Protein AF-A0A7R9XQS1-F1 (afdb_monomer)

InterPro domains:
  IPR035247 PRMT5, TIM barrel domain [PF17285] (3-93)

Mean predicted aligned error: 9.83 Å

Solvent-accessible surface area (backbone atoms only — not comparable to full-atom values): 6566 Å² total; per-residue (Å²): 139,88,78,78,81,58,48,80,42,64,47,46,61,52,62,70,79,66,64,68,71,71,55,80,77,44,98,55,79,69,92,62,68,68,44,68,68,68,82,80,49,55,66,66,51,25,40,66,27,29,32,33,28,60,48,60,50,30,49,47,40,31,70,76,72,63,43,51,66,56,44,53,51,45,54,50,49,40,58,71,51,38,27,28,25,36,39,42,79,44,64,55,83,57,73,91,90,50,78,79,47,71,46,74,46,72,52,65,71,126

Foldseek 3Di:
DDDDFADEDEQAPDDLPPAPVVQPPDPDHDPDDRGDDLVVDDLVNQQGHYEYEYGPNCVVCCVPPVDNPSVVVSVVSSVVSNHQWYWDFDFDPPDDPDDGPGDTDIHGDD

Sequence (110 aa):
RGGFDFLSIPVTARDEFATIDDECASETYPRTPFARSDEELNSQEWSTRVVMRTSAAALRELRMNGNERALARELRWAGHVGAHAAIVDATSNEGEGGDVRVARGVLMNI

Organism: NCBI:txid242159

Radius of gyration: 15.44 Å; Cα contacts (8 Å, |Δi|>4): 158; chains: 1; bounding box: 43×42×36 Å

pLDDT: mean 73.62, std 17.65, range [37.03, 93.5]

Secondary structure (DSSP, 8-state):
----S-EEEESSSS-TTS-THHHHS-SSPPSS-SS--GGGS-HHHHHHHEEEE--HHHHHHHHHH---HHHHHHHHHHHHTT-SEEEEEEEE--TTT---EEEEEEEE--

Nearest PDB structures (foldseek):
  6v0p-assembly1_A  TM=7.276E-01  e=1.725E-03  Homo sapiens
  7m05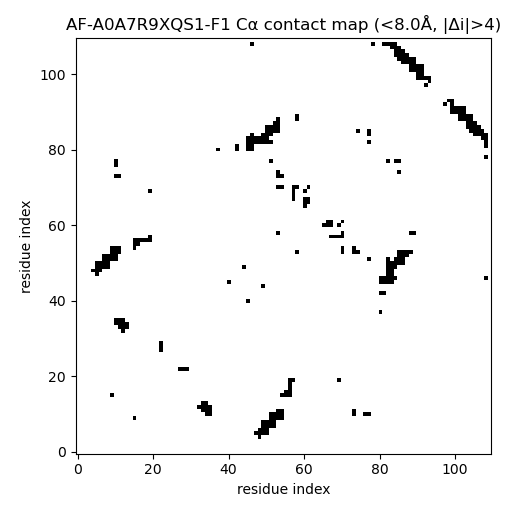-assembly1_A  TM=6.871E-01  e=2.108E-03  Homo sapiens
  7s1p-assembly1_A  TM=7.238E-01  e=8.008E-03  Homo sapiens
  6ugh-assembly1_A  TM=7.456E-01  e=1.669E-02  Homo sapiens
  4g56-assembly1_A  TM=7.043E-01  e=1.784E-02  Xenopus laevis

Structure (mmCIF, N/CA/C/O backbone):
data_AF-A0A7R9XQS1-F1
#
_entry.id   AF-A0A7R9XQS1-F1
#
loop_
_atom_site.group_PDB
_atom_site.id
_atom_site.type_symbol
_atom_site.label_atom_id
_atom_site.label_alt_id
_atom_site.label_comp_id
_atom_site.label_asym_id
_atom_site.label_entity_id
_atom_site.label_seq_id
_atom_site.pdbx_PDB_ins_code
_atom_site.Cartn_x
_atom_site.Cartn_y
_atom_site.Cartn_z
_atom_site.occupancy
_atom_site.B_iso_or_equiv
_atom_site.auth_seq_id
_atom_site.auth_comp_id
_atom_site.auth_asym_id
_atom_site.auth_atom_id
_atom_site.pdbx_PDB_model_num
ATOM 1 N N . ARG A 1 1 ? -27.328 -9.005 8.116 1.00 48.91 1 ARG A N 1
ATOM 2 C CA . ARG A 1 1 ? -26.521 -7.763 8.062 1.00 48.91 1 ARG A CA 1
ATOM 3 C C . ARG A 1 1 ? -25.077 -8.204 7.890 1.00 48.91 1 ARG A C 1
ATOM 5 O O . ARG A 1 1 ? -24.561 -8.794 8.823 1.00 48.91 1 ARG A O 1
ATOM 12 N N . GLY A 1 2 ? -24.502 -8.052 6.699 1.00 54.72 2 GLY A N 1
ATOM 13 C CA . GLY A 1 2 ? -23.097 -8.374 6.438 1.00 54.72 2 GLY A CA 1
ATOM 14 C C . GLY A 1 2 ? -22.332 -7.068 6.288 1.00 54.72 2 GLY A C 1
ATOM 15 O O . GLY A 1 2 ? -22.633 -6.308 5.372 1.00 54.72 2 GLY A O 1
ATOM 16 N N . GLY A 1 3 ? -21.446 -6.771 7.233 1.00 78.81 3 GLY A N 1
ATOM 17 C CA . GLY A 1 3 ? -20.440 -5.720 7.096 1.00 78.81 3 GLY A CA 1
ATOM 18 C C . GLY A 1 3 ? -19.101 -6.373 6.776 1.00 78.81 3 GLY A C 1
ATOM 19 O O . GLY A 1 3 ? -18.886 -7.521 7.155 1.00 78.81 3 GLY A O 1
ATOM 20 N N . PHE A 1 4 ? -18.233 -5.670 6.055 1.00 82.75 4 PHE A N 1
ATOM 21 C CA . PHE A 1 4 ? -16.850 -6.106 5.878 1.00 82.75 4 PHE A CA 1
ATOM 22 C C . PHE A 1 4 ? -16.056 -5.786 7.149 1.00 82.75 4 PHE A C 1
ATOM 24 O O . PHE A 1 4 ? -16.181 -4.682 7.681 1.00 82.75 4 PHE A O 1
ATOM 31 N N . ASP A 1 5 ? -15.247 -6.735 7.619 1.00 86.38 5 ASP A N 1
ATOM 32 C CA . ASP A 1 5 ? -14.442 -6.574 8.840 1.00 86.38 5 ASP A CA 1
ATOM 33 C C . ASP A 1 5 ? -13.201 -5.691 8.621 1.00 86.38 5 ASP A C 1
ATOM 35 O O . ASP A 1 5 ? -12.708 -5.060 9.554 1.00 86.38 5 ASP A O 1
ATOM 39 N N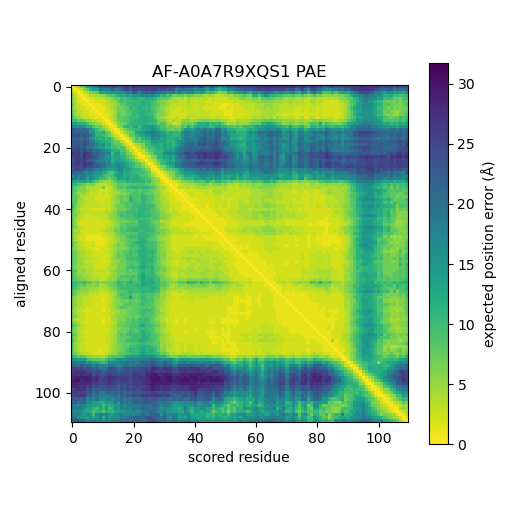 . PHE A 1 6 ? -12.716 -5.608 7.379 1.00 89.56 6 PHE A N 1
ATOM 40 C CA . PHE A 1 6 ? -11.555 -4.812 6.985 1.00 89.56 6 PHE A CA 1
ATOM 41 C C . PHE A 1 6 ? -11.708 -4.263 5.560 1.00 89.56 6 PHE A C 1
ATOM 43 O O . PHE A 1 6 ? -12.524 -4.742 4.768 1.00 89.56 6 PHE A O 1
ATOM 50 N N . LEU A 1 7 ? -10.887 -3.270 5.226 1.00 90.31 7 LEU A N 1
ATOM 51 C CA . LEU A 1 7 ? -10.776 -2.657 3.910 1.00 90.31 7 LEU A CA 1
ATOM 52 C C . LEU A 1 7 ? -9.345 -2.805 3.392 1.00 90.31 7 LEU A C 1
ATOM 54 O O . LEU A 1 7 ? -8.385 -2.521 4.108 1.00 90.31 7 LEU A O 1
ATOM 58 N N . SER A 1 8 ? -9.205 -3.216 2.130 1.00 89.69 8 SER A N 1
ATOM 59 C CA . SER A 1 8 ? -7.920 -3.181 1.435 1.00 89.69 8 SER A CA 1
ATOM 60 C C . SER A 1 8 ? -7.838 -1.952 0.535 1.00 89.69 8 SER A C 1
ATOM 62 O O . SER A 1 8 ? -8.714 -1.765 -0.308 1.00 89.69 8 SER A O 1
ATOM 64 N N . ILE A 1 9 ? -6.803 -1.128 0.715 1.00 89.75 9 ILE A N 1
ATOM 65 C CA . ILE A 1 9 ? -6.590 0.102 -0.065 1.00 89.75 9 ILE A CA 1
ATOM 66 C C . ILE A 1 9 ? -5.153 0.186 -0.588 1.00 89.75 9 ILE A C 1
ATOM 68 O O . ILE A 1 9 ? -4.241 -0.293 0.090 1.00 89.75 9 ILE A O 1
ATOM 72 N N . PRO A 1 10 ? -4.917 0.790 -1.765 1.00 88.38 10 PRO A N 1
ATOM 73 C CA . PRO A 1 10 ? -3.563 1.058 -2.232 1.00 88.38 10 PRO A CA 1
ATOM 74 C C . PRO A 1 10 ? -2.856 2.062 -1.313 1.00 88.38 10 PRO A C 1
ATOM 76 O O . PRO A 1 10 ? -3.479 2.982 -0.783 1.00 88.38 10 PRO A O 1
ATOM 79 N N . VAL A 1 11 ? -1.542 1.895 -1.140 1.00 86.94 11 VAL A N 1
ATOM 80 C CA . VAL A 1 11 ? -0.697 2.872 -0.427 1.00 86.94 11 VAL A CA 1
ATOM 81 C C . VAL A 1 11 ? -0.645 4.199 -1.185 1.00 86.94 11 VAL A C 1
ATOM 83 O O . VAL A 1 11 ? -0.682 5.275 -0.588 1.00 86.94 11 VAL A O 1
ATOM 86 N N . THR A 1 12 ? -0.543 4.125 -2.511 1.00 81.75 12 THR A N 1
ATOM 87 C CA . THR A 1 12 ? -0.437 5.304 -3.362 1.00 81.75 12 THR A CA 1
ATOM 88 C C . THR A 1 12 ? -1.795 5.985 -3.489 1.00 81.75 12 THR A C 1
ATOM 90 O O . THR A 1 12 ? -2.790 5.349 -3.825 1.00 81.75 12 THR A O 1
ATOM 93 N N . ALA A 1 13 ? -1.835 7.304 -3.282 1.00 69.31 13 ALA A N 1
ATOM 94 C CA . ALA A 1 13 ? -3.027 8.113 -3.564 1.00 69.31 13 ALA A CA 1
ATOM 95 C C . ALA A 1 13 ? -3.302 8.239 -5.072 1.00 69.31 13 ALA A C 1
ATOM 97 O O . ALA A 1 13 ? -4.390 8.650 -5.478 1.00 69.31 13 ALA A O 1
ATOM 98 N N . ARG A 1 14 ? -2.300 7.912 -5.896 1.00 65.44 14 ARG A N 1
ATOM 99 C CA . ARG A 1 14 ? -2.429 7.803 -7.343 1.00 65.44 14 ARG A CA 1
ATOM 100 C C . ARG A 1 14 ? -2.972 6.443 -7.746 1.00 65.44 14 ARG A C 1
ATOM 102 O O . ARG A 1 14 ? -2.669 5.431 -7.113 1.00 65.44 14 ARG A O 1
ATOM 109 N N . ASP A 1 15 ? -3.722 6.467 -8.842 1.00 57.44 15 ASP A N 1
ATOM 110 C CA . ASP A 1 15 ? -4.156 5.276 -9.557 1.00 57.44 15 ASP A CA 1
ATOM 111 C C . ASP A 1 15 ? -2.947 4.374 -9.842 1.00 57.44 15 ASP A C 1
ATOM 113 O O . ASP A 1 15 ? -1.860 4.871 -10.151 1.00 57.44 15 ASP A O 1
ATOM 117 N N . GLU A 1 16 ? -3.125 3.057 -9.738 1.00 50.06 16 GLU A N 1
ATOM 118 C CA . GLU A 1 16 ? -2.041 2.054 -9.742 1.00 50.06 16 GLU A CA 1
ATOM 119 C C . GLU A 1 16 ? -1.209 2.050 -11.043 1.00 50.06 16 GLU A C 1
ATOM 121 O O . GLU A 1 16 ? -0.161 1.407 -11.125 1.00 50.06 16 GLU A O 1
ATOM 126 N N . PHE A 1 17 ? -1.666 2.802 -12.049 1.00 47.59 17 PHE A N 1
ATOM 127 C CA . PHE A 1 17 ? -1.079 2.964 -13.375 1.00 47.59 17 PHE A CA 1
ATOM 128 C C . PHE A 1 17 ? -0.263 4.251 -13.562 1.00 47.59 17 PHE A C 1
ATOM 130 O O . PHE A 1 17 ? 0.402 4.393 -14.589 1.00 47.59 17 PHE A O 1
ATOM 137 N N . ALA A 1 18 ? -0.292 5.193 -12.614 1.00 51.12 18 ALA A N 1
ATOM 138 C CA . ALA A 1 18 ? 0.518 6.401 -12.705 1.00 51.12 18 ALA A CA 1
ATOM 139 C C . ALA A 1 18 ? 1.971 6.066 -12.339 1.00 51.12 18 ALA A C 1
ATOM 141 O O . ALA A 1 18 ? 2.299 5.793 -11.184 1.00 51.12 18 ALA A O 1
ATOM 142 N N . THR A 1 19 ? 2.845 6.050 -13.339 1.00 51.84 19 THR A N 1
ATOM 143 C CA . THR A 1 19 ? 4.272 5.761 -13.186 1.00 51.84 19 THR A CA 1
ATOM 144 C C . THR A 1 19 ? 4.929 6.683 -12.156 1.00 51.84 19 THR A C 1
ATOM 146 O O . THR A 1 19 ? 4.866 7.905 -12.267 1.00 51.84 19 THR A O 1
ATOM 149 N N . ILE A 1 20 ? 5.592 6.081 -11.163 1.00 53.41 20 ILE A N 1
ATOM 150 C CA . ILE A 1 20 ? 6.373 6.771 -10.118 1.00 53.41 20 ILE A CA 1
ATOM 151 C C . ILE A 1 20 ? 7.564 7.549 -10.729 1.00 53.41 20 ILE A C 1
ATOM 153 O O . ILE A 1 20 ? 8.039 8.516 -10.131 1.00 53.41 20 ILE A O 1
ATOM 157 N N . ASP A 1 21 ? 7.991 7.179 -11.943 1.00 51.16 21 ASP A N 1
ATOM 158 C CA . ASP A 1 21 ? 9.094 7.800 -12.693 1.00 51.16 21 ASP A CA 1
ATOM 159 C C . ASP A 1 21 ? 8.925 9.309 -12.954 1.00 51.16 21 ASP A C 1
ATOM 161 O O . ASP A 1 21 ? 9.927 10.020 -13.032 1.00 51.16 21 ASP A O 1
ATOM 165 N N . ASP A 1 22 ? 7.696 9.836 -13.022 1.00 51.31 22 ASP A N 1
ATOM 166 C CA . ASP A 1 22 ? 7.472 11.257 -13.347 1.00 51.31 22 ASP A CA 1
ATOM 167 C C . ASP A 1 22 ? 7.915 12.227 -12.235 1.00 51.31 22 ASP A C 1
ATOM 169 O O . ASP A 1 22 ? 8.093 13.420 -12.482 1.00 51.31 22 ASP A O 1
ATOM 173 N N . GLU A 1 23 ? 8.120 11.751 -11.003 1.00 50.56 23 GLU A N 1
ATOM 174 C CA . GLU A 1 23 ? 8.400 12.634 -9.860 1.00 50.56 23 GLU A CA 1
ATOM 175 C C . GLU A 1 23 ? 9.872 12.687 -9.454 1.00 50.56 23 GLU A C 1
ATOM 177 O O . GLU A 1 23 ? 10.295 13.658 -8.830 1.00 50.56 23 GLU A O 1
ATOM 182 N N . CYS A 1 24 ? 10.680 11.684 -9.814 1.00 46.91 24 CYS A N 1
ATOM 183 C CA . CYS A 1 24 ? 12.096 11.662 -9.433 1.00 46.91 24 CYS A CA 1
ATOM 184 C C . CYS A 1 24 ? 13.007 12.407 -10.426 1.00 46.91 24 CYS A C 1
ATOM 186 O O . CYS A 1 24 ? 14.151 12.699 -10.082 1.00 46.91 24 CYS A O 1
ATOM 188 N N . ALA A 1 25 ? 12.511 12.715 -11.630 1.00 51.47 25 ALA A N 1
ATOM 189 C CA . ALA A 1 25 ? 13.279 13.342 -12.707 1.00 51.47 25 ALA A CA 1
ATOM 190 C C . ALA A 1 25 ? 13.016 14.850 -12.889 1.00 51.47 25 ALA A C 1
ATOM 192 O O . ALA A 1 25 ? 13.747 15.503 -13.632 1.00 51.47 25 ALA A O 1
ATOM 193 N N . SER A 1 26 ? 11.998 15.420 -12.234 1.00 52.09 26 SER A N 1
ATOM 194 C CA . SER A 1 26 ? 11.647 16.835 -12.396 1.00 52.09 26 SER A CA 1
ATOM 195 C C . SER A 1 26 ? 12.074 17.656 -11.174 1.00 52.09 26 SER A C 1
ATOM 197 O O . SER A 1 26 ? 11.740 17.309 -10.045 1.00 52.09 26 SER A O 1
ATOM 199 N N . GLU A 1 27 ? 12.743 18.795 -11.382 1.00 55.00 27 GLU A N 1
ATOM 200 C CA . GLU A 1 27 ? 13.020 19.811 -10.341 1.00 55.00 27 GLU A CA 1
ATOM 201 C C . GLU A 1 27 ? 11.739 20.476 -9.788 1.00 55.00 27 GLU A C 1
ATOM 203 O O . GLU A 1 27 ? 11.787 21.420 -9.000 1.00 55.00 27 GLU A O 1
ATOM 208 N N . THR A 1 28 ? 10.567 20.004 -10.214 1.00 55.12 28 THR A N 1
ATOM 209 C CA . THR A 1 28 ? 9.267 20.514 -9.800 1.00 55.12 28 THR A CA 1
ATOM 210 C C . THR A 1 28 ? 8.734 19.640 -8.676 1.00 55.12 28 THR A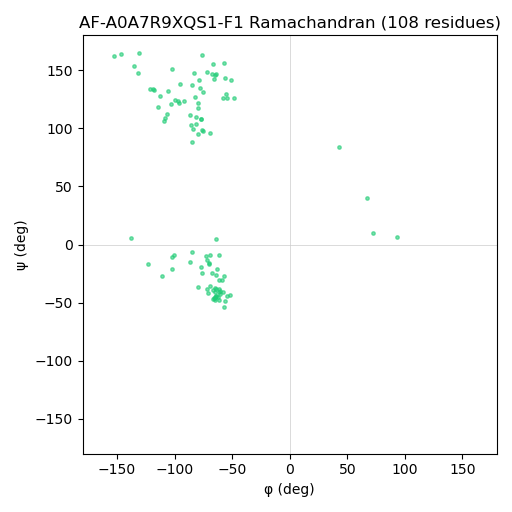 C 1
ATOM 212 O O . THR A 1 28 ? 8.578 18.432 -8.839 1.00 55.12 28 THR A O 1
ATOM 215 N N . TYR A 1 29 ? 8.426 20.255 -7.532 1.00 52.59 29 TYR A N 1
ATOM 216 C CA . TYR A 1 29 ? 7.784 19.547 -6.428 1.00 52.59 29 TYR A CA 1
ATOM 217 C C . TYR A 1 29 ? 6.492 18.884 -6.934 1.00 52.59 29 TYR A C 1
ATOM 219 O O . TYR A 1 29 ? 5.683 19.562 -7.585 1.00 52.59 29 TYR A O 1
ATOM 227 N N . PRO A 1 30 ? 6.282 17.583 -6.675 1.00 62.50 30 PRO A N 1
ATOM 228 C CA . PRO A 1 30 ? 5.099 16.895 -7.154 1.00 62.50 30 PRO A CA 1
ATOM 229 C C . PRO A 1 30 ? 3.841 17.584 -6.627 1.00 62.50 30 PRO A C 1
ATOM 231 O O . PRO A 1 30 ? 3.682 17.826 -5.433 1.00 62.50 30 PRO A O 1
ATOM 234 N N . ARG A 1 31 ? 2.935 17.944 -7.543 1.00 64.31 31 ARG A N 1
ATOM 235 C CA . ARG A 1 31 ? 1.695 18.664 -7.198 1.00 64.31 31 ARG A CA 1
ATOM 236 C C . ARG A 1 31 ? 0.675 17.784 -6.478 1.00 64.31 31 ARG A C 1
ATOM 238 O O . ARG A 1 31 ? -0.309 18.301 -5.959 1.00 64.31 31 ARG A O 1
ATOM 245 N N . THR A 1 32 ? 0.877 16.470 -6.485 1.00 67.94 32 THR A N 1
ATOM 246 C CA . THR A 1 32 ? -0.020 15.494 -5.870 1.00 67.94 32 THR A CA 1
ATOM 247 C C . THR A 1 32 ? 0.741 14.761 -4.773 1.00 67.94 32 THR A C 1
ATOM 249 O O . THR A 1 32 ? 1.863 14.328 -5.028 1.00 67.94 32 THR A O 1
ATOM 252 N N . PRO A 1 33 ? 0.169 14.603 -3.570 1.00 76.94 33 PRO A N 1
ATOM 253 C CA . PRO A 1 33 ? 0.814 13.824 -2.527 1.00 76.94 33 PRO A CA 1
ATOM 254 C C . PRO A 1 33 ? 0.934 12.353 -2.946 1.00 76.94 33 PRO A C 1
ATOM 256 O O . PRO A 1 33 ? 0.066 11.806 -3.628 1.00 76.94 33 PRO A O 1
ATOM 259 N N . PHE A 1 34 ? 2.017 11.713 -2.506 1.00 82.00 34 PHE A N 1
ATOM 260 C CA . PHE A 1 34 ? 2.289 10.296 -2.758 1.00 82.00 34 PHE A CA 1
ATOM 261 C C . PHE A 1 34 ? 1.215 9.372 -2.151 1.00 82.00 34 PHE A C 1
ATOM 263 O O . PHE A 1 34 ? 0.797 8.411 -2.798 1.00 82.00 34 PHE A O 1
ATOM 270 N N . ALA A 1 35 ? 0.754 9.674 -0.935 1.00 86.94 35 ALA A N 1
ATOM 271 C CA . ALA A 1 35 ? -0.237 8.905 -0.186 1.00 86.94 35 ALA A CA 1
ATOM 272 C C . ALA A 1 35 ? -1.343 9.821 0.364 1.00 86.94 35 ALA A C 1
ATOM 274 O O . ALA A 1 35 ? -1.206 11.047 0.378 1.00 86.94 35 ALA A O 1
ATOM 275 N N . ARG A 1 36 ? -2.456 9.212 0.781 1.00 87.25 36 ARG A N 1
ATOM 276 C CA . ARG A 1 36 ? -3.545 9.889 1.505 1.00 87.25 36 ARG A CA 1
ATOM 277 C C . ARG A 1 36 ? -3.043 10.330 2.883 1.00 87.25 36 ARG A C 1
ATOM 279 O O . ARG A 1 36 ? -2.088 9.740 3.377 1.00 87.25 36 ARG A O 1
ATOM 286 N N . SER A 1 37 ? -3.659 11.349 3.483 1.00 89.50 37 SER A N 1
ATOM 287 C CA . SER A 1 37 ? -3.240 11.806 4.817 1.00 89.50 37 SER A CA 1
ATOM 288 C C . SER A 1 37 ? -3.509 10.721 5.863 1.00 89.50 37 SER A C 1
ATOM 290 O O . SER A 1 37 ? -4.537 10.042 5.802 1.00 89.50 37 SER A O 1
ATOM 292 N N . ASP A 1 38 ? -2.611 10.567 6.832 1.00 91.50 38 ASP A N 1
ATOM 293 C CA . ASP A 1 38 ? -2.818 9.702 7.994 1.00 91.50 38 ASP A CA 1
ATOM 294 C C . ASP A 1 38 ? -3.986 10.194 8.864 1.00 91.50 38 ASP A C 1
ATOM 296 O O . ASP A 1 38 ? -4.673 9.381 9.475 1.00 91.50 38 ASP A O 1
ATOM 300 N N . GLU A 1 39 ? -4.287 11.495 8.821 1.00 93.19 39 GLU A N 1
ATOM 301 C CA . GLU A 1 39 ? -5.413 12.130 9.520 1.00 93.19 39 GLU A CA 1
ATOM 302 C C . GLU A 1 39 ? -6.806 11.753 8.971 1.00 93.19 39 GLU A C 1
ATOM 304 O O . GLU A 1 39 ? -7.818 12.105 9.577 1.00 93.19 39 GLU A O 1
ATOM 309 N N . GLU A 1 40 ? -6.901 11.052 7.832 1.00 90.56 40 GLU A N 1
ATOM 310 C CA . GLU A 1 40 ? -8.198 10.644 7.261 1.00 90.56 40 GLU A CA 1
ATOM 311 C C . GLU A 1 40 ? -8.932 9.598 8.110 1.00 90.56 40 GLU A C 1
ATOM 313 O O . GLU A 1 40 ? -10.157 9.492 8.029 1.00 90.56 40 GLU A O 1
ATOM 318 N N . LEU A 1 41 ? -8.191 8.833 8.915 1.00 92.75 41 LEU A N 1
ATOM 319 C CA . LEU A 1 41 ? -8.707 7.836 9.847 1.00 92.75 41 LEU A CA 1
ATOM 320 C C . LEU A 1 41 ? -7.982 7.979 11.183 1.00 92.75 41 LEU A C 1
ATOM 322 O O . LEU A 1 41 ? -6.829 8.400 11.243 1.00 92.75 41 LEU A O 1
ATOM 326 N N . ASN A 1 42 ? -8.628 7.582 12.274 1.00 93.50 42 ASN A N 1
ATOM 327 C CA . ASN A 1 42 ? -7.928 7.536 13.555 1.00 93.50 42 ASN A CA 1
ATOM 328 C C . ASN A 1 42 ? -6.998 6.306 13.647 1.00 93.50 42 ASN A C 1
ATOM 330 O O . ASN A 1 42 ? -7.144 5.323 12.917 1.00 93.50 42 ASN A O 1
ATOM 334 N N . SER A 1 43 ? -6.051 6.321 14.591 1.00 92.12 43 SER A N 1
ATOM 335 C CA . SER A 1 43 ? -5.062 5.241 14.755 1.00 92.12 43 SER A CA 1
ATOM 336 C C . SER A 1 43 ? -5.686 3.861 15.010 1.00 92.12 43 SER A C 1
ATOM 338 O O . SER A 1 43 ? -5.124 2.837 14.617 1.00 92.12 43 SER A O 1
ATOM 340 N N . GLN A 1 44 ? -6.856 3.802 15.654 1.00 93.00 44 GLN A N 1
ATOM 341 C CA . GLN A 1 44 ? -7.557 2.540 15.891 1.00 93.00 44 GLN A CA 1
ATOM 342 C C . GLN A 1 44 ? -8.149 1.983 14.590 1.00 93.00 44 GLN A C 1
ATOM 344 O O . GLN A 1 44 ? -8.112 0.776 14.36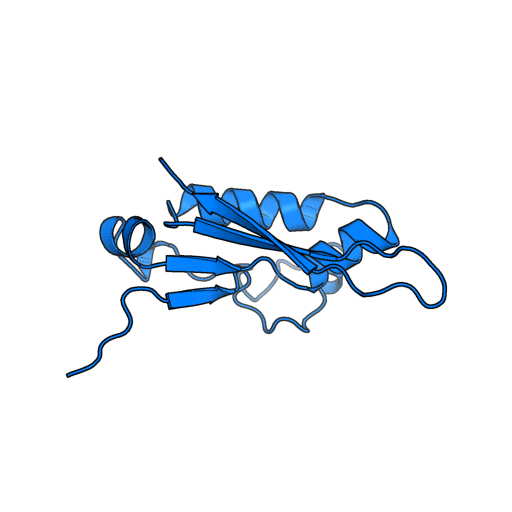0 1.00 93.00 44 GLN A O 1
ATOM 349 N N . GLU A 1 45 ? -8.672 2.839 13.717 1.00 93.19 45 GLU A N 1
ATOM 350 C CA . GLU A 1 45 ? -9.192 2.432 12.411 1.00 93.19 45 GLU A CA 1
ATOM 351 C C . GLU A 1 45 ? -8.076 1.897 11.511 1.00 93.19 45 GLU A C 1
ATOM 353 O O . GLU A 1 45 ? -8.225 0.803 10.959 1.00 93.19 45 GLU A O 1
ATOM 358 N N . TRP A 1 46 ? -6.937 2.597 11.442 1.00 92.75 46 TRP A N 1
ATOM 359 C CA . TRP A 1 46 ? -5.756 2.127 10.709 1.00 92.75 46 TRP A CA 1
ATOM 360 C C . TRP A 1 46 ? -5.290 0.743 11.180 1.00 92.75 46 TRP A C 1
ATOM 362 O O . TRP A 1 46 ? -5.129 -0.166 10.363 1.00 92.75 46 TRP A O 1
ATOM 372 N N . SER A 1 47 ? -5.154 0.556 12.494 1.00 90.94 47 SER A N 1
ATOM 373 C CA . SER A 1 47 ? -4.589 -0.666 13.089 1.00 90.94 47 SER A CA 1
ATOM 374 C C . SER A 1 47 ? -5.520 -1.874 13.131 1.00 90.94 47 SER A C 1
ATOM 376 O O . SER A 1 47 ? -5.042 -3.002 13.251 1.00 90.94 47 SER A O 1
ATOM 378 N N . THR A 1 48 ? -6.836 -1.678 13.014 1.00 89.81 48 THR A N 1
ATOM 379 C CA . THR A 1 48 ? -7.808 -2.783 13.116 1.00 89.81 48 THR A CA 1
ATOM 380 C C . THR A 1 48 ? -8.509 -3.117 11.810 1.00 89.81 48 THR A C 1
ATOM 382 O O . THR A 1 48 ? -8.942 -4.253 11.639 1.00 89.81 48 THR A O 1
ATOM 385 N N . ARG A 1 49 ? -8.644 -2.152 10.891 1.00 91.06 49 ARG A N 1
ATOM 386 C CA . ARG A 1 49 ? -9.478 -2.322 9.692 1.00 91.06 49 ARG A CA 1
ATOM 387 C C . ARG A 1 49 ? -8.737 -2.124 8.389 1.00 91.06 49 ARG A C 1
ATOM 389 O O . ARG A 1 49 ? -9.277 -2.523 7.362 1.00 91.06 49 ARG A O 1
ATOM 396 N N . VAL A 1 50 ? -7.556 -1.509 8.379 1.00 92.50 50 VAL A N 1
ATOM 397 C CA . VAL A 1 50 ? -6.916 -1.144 7.113 1.00 92.50 50 VAL A CA 1
ATOM 398 C C . VAL A 1 50 ? -5.792 -2.098 6.749 1.00 92.50 50 VAL A C 1
ATOM 400 O O . VAL A 1 50 ? -4.802 -2.232 7.462 1.00 92.50 50 VAL A O 1
ATOM 403 N N . VAL A 1 51 ? -5.938 -2.721 5.583 1.00 92.00 51 VAL A N 1
ATOM 404 C CA . VAL A 1 51 ? -4.904 -3.532 4.947 1.00 92.00 51 VAL A CA 1
ATOM 405 C C . VAL A 1 51 ? -4.360 -2.775 3.736 1.00 92.00 51 VAL A C 1
ATOM 407 O O . VAL A 1 51 ? -5.037 -2.636 2.717 1.00 92.00 51 VAL A O 1
ATOM 410 N N . MET A 1 52 ? -3.131 -2.282 3.822 1.00 91.38 52 MET A N 1
ATOM 411 C CA . MET A 1 52 ? -2.510 -1.541 2.726 1.00 91.38 52 MET A CA 1
ATOM 412 C C . MET A 1 52 ? -1.989 -2.473 1.635 1.00 91.38 52 MET A C 1
ATOM 414 O O . MET A 1 52 ? -1.436 -3.522 1.933 1.00 91.38 52 MET A O 1
ATOM 418 N N . ARG A 1 53 ? -2.132 -2.093 0.366 1.00 90.12 53 ARG A N 1
ATOM 419 C CA . ARG A 1 53 ? -1.597 -2.820 -0.791 1.00 90.12 53 ARG A CA 1
ATOM 420 C C . ARG A 1 53 ? -0.502 -2.003 -1.460 1.00 90.12 53 ARG A C 1
ATOM 422 O O . ARG A 1 53 ? -0.721 -0.839 -1.798 1.00 90.12 53 ARG A O 1
ATOM 429 N N . THR A 1 54 ? 0.661 -2.615 -1.657 1.00 86.88 54 THR A N 1
ATOM 430 C CA . THR A 1 54 ? 1.764 -1.987 -2.395 1.00 86.88 54 THR A CA 1
ATOM 431 C C . THR A 1 54 ? 1.417 -1.824 -3.873 1.00 86.88 54 THR A C 1
ATOM 433 O O . THR A 1 54 ? 0.723 -2.670 -4.438 1.00 86.88 54 THR A O 1
ATOM 436 N N . SER A 1 55 ? 1.911 -0.771 -4.516 1.00 84.69 55 SER A N 1
ATOM 437 C CA . SER A 1 55 ? 1.605 -0.462 -5.908 1.00 84.69 55 SER A CA 1
ATOM 438 C C . SER A 1 55 ? 2.274 -1.431 -6.886 1.00 84.69 55 SER A C 1
ATOM 440 O O . SER A 1 55 ? 3.396 -1.911 -6.686 1.00 84.69 55 SER A O 1
ATOM 442 N N . ALA A 1 56 ? 1.606 -1.667 -8.017 1.00 81.00 56 ALA A N 1
ATOM 443 C CA . ALA A 1 56 ? 2.177 -2.433 -9.119 1.00 81.00 56 ALA A CA 1
ATOM 444 C C . ALA A 1 56 ? 3.443 -1.767 -9.689 1.00 81.00 56 ALA A C 1
ATOM 446 O O . ALA A 1 56 ? 4.350 -2.465 -10.139 1.00 81.00 56 ALA A O 1
ATOM 447 N N . ALA A 1 57 ? 3.532 -0.432 -9.642 1.00 79.00 57 ALA A N 1
ATOM 448 C CA . ALA A 1 57 ? 4.695 0.325 -10.098 1.00 79.00 57 ALA A CA 1
ATOM 449 C C . ALA A 1 57 ? 5.942 0.039 -9.245 1.00 79.00 57 ALA A C 1
ATOM 451 O O . ALA A 1 57 ? 6.986 -0.302 -9.801 1.00 79.00 57 ALA A O 1
ATOM 452 N N . ALA A 1 58 ? 5.815 0.082 -7.914 1.00 80.88 58 ALA A N 1
ATOM 453 C CA . ALA A 1 58 ? 6.909 -0.252 -7.003 1.00 80.88 58 ALA A CA 1
ATOM 454 C C . ALA A 1 58 ? 7.397 -1.696 -7.195 1.00 80.88 58 ALA A C 1
ATOM 456 O O . ALA A 1 58 ? 8.599 -1.963 -7.213 1.00 80.88 58 ALA A O 1
ATOM 457 N N . LEU A 1 59 ? 6.463 -2.628 -7.404 1.00 80.75 59 LEU A N 1
ATOM 458 C CA . LEU A 1 59 ? 6.785 -4.025 -7.694 1.00 80.75 59 LEU A CA 1
ATOM 459 C C . LEU A 1 59 ? 7.428 -4.201 -9.076 1.00 80.75 59 LEU A C 1
ATOM 461 O O . LEU A 1 59 ? 8.315 -5.038 -9.234 1.00 80.75 59 LEU A O 1
ATOM 465 N N . ARG A 1 60 ? 7.010 -3.425 -10.082 1.00 78.56 60 ARG A N 1
ATOM 466 C CA . ARG A 1 60 ? 7.607 -3.445 -11.424 1.00 78.56 60 ARG A CA 1
ATOM 467 C C . ARG A 1 60 ? 9.050 -2.961 -11.393 1.00 78.56 60 ARG A C 1
ATOM 469 O O . ARG A 1 60 ? 9.887 -3.604 -12.016 1.00 78.56 60 ARG A O 1
ATOM 476 N N . GLU A 1 61 ? 9.340 -1.868 -10.689 1.00 78.62 61 GLU A N 1
ATOM 477 C CA . GLU A 1 61 ? 10.714 -1.382 -10.508 1.00 78.62 61 GLU A CA 1
ATOM 478 C C . GLU A 1 61 ? 11.583 -2.469 -9.877 1.00 78.62 61 GLU A C 1
ATOM 480 O O . GLU A 1 61 ? 12.555 -2.906 -10.493 1.00 78.62 61 GLU A O 1
ATOM 485 N N . LEU A 1 62 ? 11.150 -3.022 -8.740 1.00 81.56 62 LEU A N 1
ATOM 486 C CA . LEU A 1 62 ? 11.863 -4.114 -8.081 1.00 81.56 62 LEU A CA 1
ATOM 487 C C . LEU A 1 62 ? 12.161 -5.284 -9.035 1.00 81.56 62 LEU A C 1
ATOM 489 O O . LEU A 1 62 ? 13.273 -5.804 -9.047 1.00 81.56 62 LEU A O 1
ATOM 493 N N . ARG A 1 63 ? 11.195 -5.682 -9.871 1.00 78.19 63 ARG A N 1
ATOM 494 C CA . ARG A 1 63 ? 11.361 -6.789 -10.830 1.00 78.19 63 ARG A CA 1
ATOM 495 C C . ARG A 1 63 ? 12.289 -6.453 -11.995 1.00 78.19 63 ARG A C 1
ATOM 497 O O . ARG A 1 63 ? 13.060 -7.307 -12.414 1.00 78.19 63 ARG A O 1
ATOM 504 N N . MET A 1 64 ? 12.176 -5.252 -12.555 1.00 79.88 64 MET A N 1
ATOM 505 C CA . MET A 1 64 ? 12.872 -4.882 -13.791 1.00 79.88 64 MET A CA 1
ATOM 506 C C . MET A 1 64 ? 14.333 -4.511 -13.553 1.00 79.88 64 MET A C 1
ATOM 508 O O . MET A 1 64 ? 15.174 -4.781 -14.406 1.00 79.88 64 MET A O 1
ATOM 512 N N . ASN A 1 65 ? 14.635 -3.860 -12.430 1.00 80.94 65 ASN A N 1
ATOM 513 C CA . ASN A 1 65 ? 15.970 -3.322 -12.169 1.00 80.94 65 ASN A CA 1
ATOM 514 C C . ASN A 1 65 ? 16.466 -3.544 -10.731 1.00 80.94 65 ASN A C 1
ATOM 516 O O . ASN A 1 65 ? 17.533 -3.041 -10.384 1.00 80.94 65 ASN A O 1
ATOM 520 N N . GLY A 1 66 ? 15.731 -4.287 -9.896 1.00 76.69 66 GLY A N 1
ATOM 521 C CA . GLY A 1 66 ? 16.115 -4.532 -8.504 1.00 76.69 66 GLY A CA 1
ATOM 522 C C . GLY A 1 66 ? 15.964 -3.310 -7.593 1.00 76.69 66 GLY A C 1
ATOM 523 O O . GLY A 1 66 ? 16.451 -3.333 -6.466 1.00 76.69 66 GLY A O 1
ATOM 524 N N . ASN A 1 67 ? 15.330 -2.225 -8.050 1.00 76.19 67 ASN A N 1
ATOM 525 C CA . ASN A 1 67 ? 15.180 -1.016 -7.248 1.00 76.19 67 ASN A CA 1
ATOM 526 C C . ASN A 1 67 ? 14.076 -1.183 -6.197 1.00 76.19 67 ASN A C 1
ATOM 528 O O . ASN A 1 67 ? 12.883 -1.150 -6.490 1.00 76.19 67 ASN A O 1
ATOM 532 N N . GLU A 1 68 ? 14.488 -1.297 -4.938 1.00 82.75 68 GLU A N 1
ATOM 533 C CA . GLU A 1 68 ? 13.590 -1.447 -3.790 1.00 82.75 68 GLU 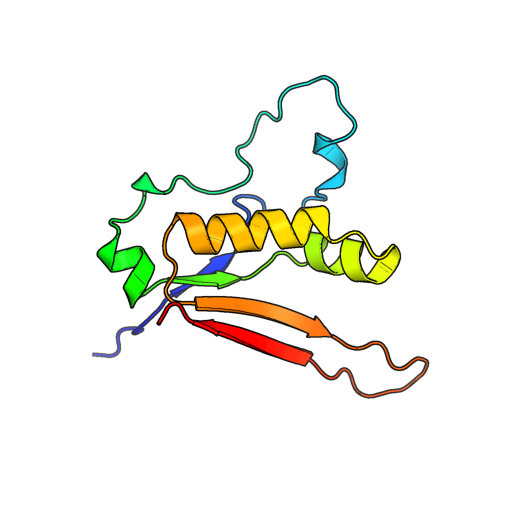A CA 1
ATOM 534 C C . GLU A 1 68 ? 13.064 -0.113 -3.242 1.00 82.75 68 GLU A C 1
ATOM 536 O O . GLU A 1 68 ? 12.223 -0.109 -2.344 1.00 82.75 68 GLU A O 1
ATOM 541 N N . ARG A 1 69 ? 13.533 1.041 -3.739 1.00 82.44 69 ARG A N 1
ATOM 542 C CA . ARG A 1 69 ? 13.271 2.346 -3.106 1.00 82.44 69 ARG A CA 1
ATOM 543 C C . ARG A 1 69 ? 11.782 2.684 -3.017 1.00 82.44 69 ARG A C 1
ATOM 545 O O . ARG A 1 69 ? 11.337 3.185 -1.981 1.00 82.44 69 ARG A O 1
ATOM 552 N N . ALA A 1 70 ? 11.024 2.427 -4.081 1.00 82.25 70 ALA A N 1
ATOM 553 C CA . ALA A 1 70 ? 9.585 2.673 -4.112 1.00 82.25 70 ALA A CA 1
ATOM 554 C C . ALA A 1 70 ? 8.835 1.737 -3.150 1.00 82.25 70 ALA A C 1
ATOM 556 O O . ALA A 1 70 ? 8.054 2.208 -2.323 1.00 82.25 70 ALA A O 1
ATOM 557 N N . LEU A 1 71 ? 9.152 0.438 -3.182 1.00 85.12 71 LEU A N 1
ATOM 558 C CA . LEU A 1 71 ? 8.546 -0.562 -2.300 1.00 85.12 71 LEU A CA 1
ATOM 559 C C . LEU A 1 71 ? 8.853 -0.273 -0.824 1.00 85.12 71 LEU A C 1
ATOM 561 O O . LEU A 1 71 ? 7.959 -0.279 0.019 1.00 85.12 71 LEU A O 1
ATOM 565 N N . ALA A 1 72 ? 10.106 0.052 -0.505 1.00 86.00 72 ALA A N 1
ATOM 566 C CA . ALA A 1 72 ? 10.522 0.402 0.847 1.00 86.00 72 ALA A CA 1
ATOM 567 C C . ALA A 1 72 ? 9.799 1.653 1.366 1.00 86.00 72 ALA A C 1
ATOM 569 O O . ALA A 1 72 ? 9.438 1.708 2.542 1.00 86.00 72 ALA A O 1
ATOM 570 N N . ARG A 1 73 ? 9.564 2.659 0.512 1.00 88.12 73 ARG A N 1
ATOM 571 C CA . ARG A 1 73 ? 8.790 3.856 0.877 1.00 88.12 73 ARG A CA 1
ATOM 572 C C . ARG A 1 73 ? 7.342 3.504 1.210 1.00 88.12 73 ARG A C 1
ATOM 574 O O . ARG A 1 73 ? 6.827 3.986 2.213 1.00 88.12 73 ARG A O 1
ATOM 581 N N . GLU A 1 74 ? 6.712 2.652 0.409 1.00 89.44 74 GLU A N 1
ATOM 582 C CA . GLU A 1 74 ? 5.336 2.209 0.645 1.00 89.44 74 GLU A CA 1
ATOM 583 C C . GLU A 1 74 ? 5.191 1.402 1.938 1.00 89.44 74 GLU A C 1
ATOM 585 O O . GLU A 1 74 ? 4.295 1.669 2.736 1.00 89.44 74 GLU A O 1
ATOM 590 N N . LEU A 1 75 ? 6.114 0.474 2.201 1.00 89.31 75 LEU A N 1
ATOM 591 C CA . LEU A 1 75 ? 6.112 -0.308 3.439 1.00 89.31 75 LEU A CA 1
ATOM 592 C C . LEU A 1 75 ? 6.355 0.564 4.676 1.00 89.31 75 LEU A C 1
ATOM 594 O O . LEU A 1 75 ? 5.720 0.362 5.711 1.00 89.31 75 LEU A O 1
ATOM 598 N N . ARG A 1 76 ? 7.229 1.573 4.573 1.00 89.94 76 ARG A N 1
ATOM 599 C CA . ARG A 1 76 ? 7.419 2.561 5.647 1.00 89.94 76 ARG A CA 1
ATOM 600 C C . ARG A 1 76 ? 6.159 3.379 5.897 1.00 89.94 76 ARG A C 1
ATOM 602 O O . ARG A 1 76 ? 5.866 3.654 7.054 1.00 89.94 76 ARG A O 1
ATOM 609 N N . TRP A 1 77 ? 5.416 3.743 4.851 1.00 91.81 77 TRP A N 1
ATOM 610 C CA . TRP A 1 77 ? 4.138 4.437 5.008 1.00 91.81 77 TRP A CA 1
ATOM 611 C C . TRP A 1 77 ? 3.097 3.563 5.715 1.00 91.81 77 TRP A C 1
ATOM 613 O O . TRP A 1 77 ? 2.482 4.013 6.678 1.00 91.81 77 TRP A O 1
ATOM 623 N N . ALA A 1 78 ? 2.965 2.294 5.316 1.00 91.50 78 ALA A N 1
ATOM 624 C CA . ALA A 1 78 ? 2.072 1.346 5.986 1.00 91.50 78 ALA A CA 1
ATOM 625 C C . ALA A 1 78 ? 2.413 1.174 7.478 1.00 91.50 78 ALA A C 1
ATOM 627 O O . ALA A 1 78 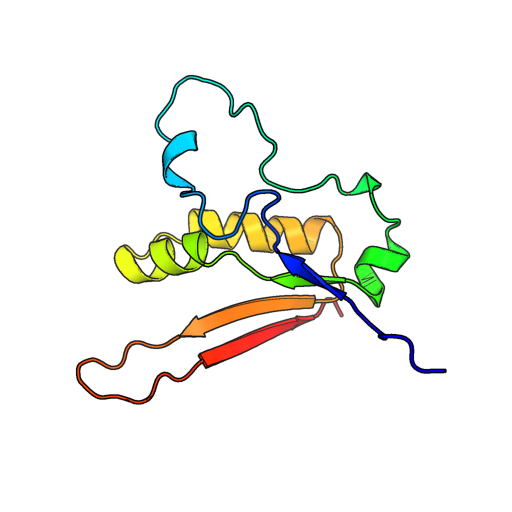? 1.516 1.151 8.320 1.00 91.50 78 ALA A O 1
ATOM 628 N N . GLY A 1 79 ? 3.707 1.119 7.813 1.00 90.44 79 GLY A N 1
ATOM 629 C CA . GLY A 1 79 ? 4.166 1.110 9.202 1.00 90.44 79 GLY A CA 1
ATOM 630 C C . GLY A 1 79 ? 3.894 2.426 9.940 1.00 90.44 79 GLY A C 1
ATOM 631 O O . GLY A 1 79 ? 3.492 2.397 11.098 1.00 90.44 79 GLY A O 1
ATOM 632 N N . HIS A 1 80 ? 4.068 3.571 9.275 1.00 92.50 80 HIS A N 1
ATOM 633 C CA . HIS A 1 80 ? 3.847 4.897 9.857 1.00 92.50 80 HIS A CA 1
ATOM 634 C C . HIS A 1 80 ? 2.399 5.111 10.302 1.00 92.50 80 HIS A C 1
ATOM 636 O O . HIS A 1 80 ? 2.176 5.521 11.437 1.00 92.50 80 HIS A O 1
ATOM 642 N N . VAL A 1 81 ? 1.425 4.776 9.450 1.00 92.56 81 VAL A N 1
ATOM 643 C CA . VAL A 1 81 ? 0.001 4.882 9.814 1.00 92.56 81 VAL A CA 1
ATOM 644 C C . VAL A 1 81 ? -0.442 3.796 10.802 1.00 92.56 81 VAL A C 1
ATOM 646 O O . VAL A 1 81 ? -1.557 3.836 11.314 1.00 92.56 81 VAL A O 1
ATOM 649 N N . GLY A 1 82 ? 0.412 2.799 11.056 1.00 91.38 82 GLY A N 1
ATOM 650 C CA . GLY A 1 82 ? 0.087 1.643 11.882 1.00 91.38 82 GLY A CA 1
ATOM 651 C C . GLY A 1 82 ? -0.978 0.754 11.247 1.00 91.38 82 GLY A C 1
ATOM 652 O O . GLY A 1 82 ? -1.864 0.290 11.957 1.00 91.38 82 GLY A O 1
ATOM 653 N N . ALA A 1 83 ? -0.918 0.536 9.929 1.00 91.31 83 ALA A N 1
ATOM 654 C CA . ALA A 1 83 ? -1.876 -0.307 9.221 1.00 91.31 83 ALA A CA 1
ATOM 655 C C . ALA A 1 83 ? -1.922 -1.716 9.834 1.00 91.31 83 ALA A C 1
ATOM 657 O O . ALA A 1 83 ? -0.888 -2.267 10.215 1.00 91.31 83 ALA A O 1
ATOM 658 N N . HIS A 1 84 ? -3.117 -2.311 9.885 1.00 91.06 84 HIS A N 1
ATOM 659 C CA . HIS A 1 84 ? -3.320 -3.666 10.402 1.00 91.06 84 HIS A CA 1
ATOM 660 C C . HIS A 1 84 ? -2.411 -4.678 9.698 1.00 91.06 84 HIS A C 1
ATOM 662 O O . HIS A 1 84 ? -1.775 -5.526 10.329 1.00 91.06 84 HIS A O 1
ATOM 668 N N . ALA A 1 85 ? -2.342 -4.562 8.371 1.00 90.00 85 ALA A N 1
ATOM 669 C CA . ALA A 1 85 ? -1.425 -5.342 7.571 1.00 90.00 85 ALA A CA 1
ATOM 670 C C . ALA A 1 85 ? -1.014 -4.642 6.270 1.00 90.00 85 ALA A C 1
ATOM 672 O O . ALA A 1 85 ? -1.705 -3.745 5.788 1.00 90.00 85 ALA A O 1
ATOM 673 N N . ALA A 1 86 ? 0.078 -5.110 5.665 1.00 89.75 86 ALA A N 1
ATOM 674 C CA . ALA A 1 86 ? 0.482 -4.745 4.309 1.00 89.75 86 ALA A CA 1
ATOM 675 C C . ALA A 1 86 ? 0.517 -5.976 3.392 1.00 89.75 86 ALA A C 1
ATOM 677 O O . ALA A 1 86 ? 1.063 -7.014 3.761 1.00 89.75 86 ALA A O 1
ATOM 678 N N . ILE A 1 87 ? -0.060 -5.845 2.199 1.00 89.00 87 ILE A N 1
ATOM 679 C CA . ILE A 1 87 ? -0.056 -6.822 1.114 1.00 89.00 87 ILE A CA 1
ATOM 680 C C . ILE A 1 87 ? 1.060 -6.457 0.149 1.00 89.00 87 ILE A C 1
ATOM 682 O O . ILE A 1 87 ? 1.038 -5.371 -0.436 1.00 89.00 87 ILE A O 1
ATOM 686 N N . VAL A 1 88 ? 1.976 -7.399 -0.051 1.00 85.31 88 VAL A N 1
ATOM 687 C CA . VAL A 1 88 ? 3.007 -7.333 -1.087 1.00 85.31 88 VAL A CA 1
ATOM 688 C C . VAL A 1 88 ? 2.752 -8.450 -2.092 1.00 85.31 88 VAL A C 1
ATOM 690 O O . VAL A 1 88 ? 2.789 -9.628 -1.727 1.00 85.31 88 VAL A O 1
ATOM 693 N N . ASP A 1 89 ? 2.495 -8.085 -3.349 1.00 74.62 89 ASP A N 1
ATOM 694 C CA . ASP A 1 89 ? 2.307 -9.048 -4.438 1.00 74.62 89 ASP A CA 1
ATOM 695 C C . ASP A 1 89 ? 3.669 -9.451 -5.026 1.00 74.62 89 ASP A C 1
ATOM 697 O O . ASP A 1 89 ? 4.186 -8.867 -5.988 1.00 74.62 89 ASP A O 1
ATOM 701 N N . ALA A 1 90 ? 4.277 -10.483 -4.446 1.00 62.22 90 ALA A N 1
ATOM 702 C CA . ALA A 1 90 ? 5.488 -11.081 -4.984 1.00 62.22 90 ALA A CA 1
ATOM 703 C C . ALA A 1 90 ? 5.105 -12.101 -6.065 1.00 62.22 90 ALA A C 1
ATOM 705 O O . ALA A 1 90 ? 4.722 -13.224 -5.761 1.00 62.22 90 ALA A O 1
ATOM 706 N N . THR A 1 91 ? 5.190 -11.733 -7.345 1.00 59.69 91 THR A N 1
ATOM 707 C CA . THR A 1 91 ? 5.145 -12.733 -8.423 1.00 59.69 91 THR A CA 1
ATOM 708 C C . THR A 1 91 ? 6.568 -13.157 -8.760 1.00 59.69 91 THR A C 1
ATOM 710 O O . THR A 1 91 ? 7.383 -12.306 -9.127 1.00 59.69 91 THR A O 1
ATOM 713 N N . SER A 1 92 ? 6.872 -14.450 -8.677 1.00 48.72 92 SER A N 1
ATOM 714 C CA . SER A 1 92 ? 8.120 -14.993 -9.220 1.00 48.72 92 SER A CA 1
ATOM 715 C C . SER A 1 92 ? 7.981 -15.183 -10.732 1.00 48.72 92 SER A C 1
ATOM 717 O O . SER A 1 92 ? 7.109 -15.932 -11.167 1.00 48.72 92 SER A O 1
ATOM 719 N N . ASN A 1 93 ? 8.842 -14.550 -11.531 1.00 50.72 93 ASN A N 1
ATOM 720 C CA . ASN A 1 93 ? 9.067 -14.994 -12.907 1.00 50.72 93 ASN A CA 1
ATOM 721 C C . ASN A 1 93 ? 10.014 -16.199 -12.851 1.00 50.72 93 ASN A C 1
ATOM 723 O O . ASN A 1 93 ? 11.230 -16.023 -12.816 1.00 50.72 93 ASN A O 1
ATOM 727 N N . GLU A 1 94 ? 9.477 -17.417 -12.847 1.00 46.69 94 GLU A N 1
ATOM 728 C CA . GLU A 1 94 ? 10.199 -18.521 -13.482 1.00 46.69 94 GLU A CA 1
ATOM 729 C C . GLU A 1 94 ? 9.931 -18.379 -14.988 1.00 46.69 94 GLU A C 1
ATOM 731 O O . GLU A 1 94 ? 8.780 -18.325 -15.417 1.00 46.69 94 GLU A O 1
ATOM 736 N N . GLY A 1 95 ? 10.986 -18.158 -15.774 1.00 42.53 95 GLY A N 1
ATOM 737 C CA . GLY A 1 95 ? 10.886 -17.840 -17.200 1.00 42.53 95 GLY A CA 1
ATOM 738 C C . GLY A 1 95 ? 10.130 -18.884 -18.033 1.00 42.53 95 GLY A C 1
ATOM 739 O O . GLY A 1 95 ? 10.051 -20.050 -17.667 1.00 42.53 95 GLY A O 1
ATOM 740 N N . GLU A 1 96 ? 9.596 -18.407 -19.163 1.00 45.69 96 GLU A N 1
ATOM 741 C CA . GLU A 1 96 ? 9.021 -19.150 -20.299 1.00 45.69 96 GLU A CA 1
ATOM 742 C C . GLU A 1 96 ? 8.119 -20.349 -19.945 1.00 45.69 96 GLU A C 1
ATOM 744 O O . GLU A 1 96 ? 8.518 -21.509 -19.978 1.00 45.69 96 GLU A O 1
ATOM 749 N N . GLY A 1 97 ? 6.840 -20.055 -19.683 1.00 48.31 97 GLY A N 1
ATOM 750 C CA . GLY A 1 97 ? 5.777 -21.063 -19.565 1.00 48.31 97 GLY A CA 1
ATOM 751 C C . GLY A 1 97 ? 5.496 -21.570 -18.147 1.00 48.31 97 GLY A C 1
ATOM 752 O O . GLY A 1 97 ? 4.687 -22.483 -17.991 1.00 48.31 97 GLY A O 1
ATOM 753 N N . GLY A 1 98 ? 6.128 -20.986 -17.127 1.00 37.03 98 GLY A N 1
ATOM 754 C CA . GLY A 1 98 ? 5.929 -21.325 -15.718 1.00 37.03 98 GLY A CA 1
ATOM 755 C C . GLY A 1 98 ? 4.750 -20.594 -15.068 1.00 37.03 98 GLY A C 1
ATOM 756 O O . GLY A 1 98 ? 4.545 -19.399 -15.265 1.00 37.03 98 GLY A O 1
ATOM 757 N N . ASP A 1 99 ? 3.980 -21.340 -14.281 1.00 41.56 99 ASP A N 1
ATOM 758 C CA . ASP A 1 99 ? 2.830 -20.905 -13.484 1.00 41.56 99 ASP A CA 1
ATOM 759 C C . ASP A 1 99 ? 3.146 -19.636 -12.661 1.00 41.56 99 ASP A C 1
ATOM 761 O O . ASP A 1 99 ? 4.119 -19.606 -11.900 1.00 41.56 99 ASP A O 1
ATOM 765 N N . VAL A 1 100 ? 2.335 -18.576 -12.789 1.00 43.56 100 VAL A N 1
ATOM 766 C CA . VAL A 1 100 ? 2.519 -17.334 -12.018 1.00 43.56 100 VAL A CA 1
ATOM 767 C C . VAL A 1 100 ? 2.202 -17.625 -10.554 1.00 43.56 100 VAL A C 1
ATOM 769 O O . VAL A 1 100 ? 1.053 -17.568 -10.117 1.00 43.56 100 VAL A O 1
ATOM 772 N N . ARG A 1 101 ? 3.232 -17.915 -9.759 1.00 41.62 101 ARG A N 1
ATOM 773 C CA . ARG A 1 101 ? 3.088 -18.019 -8.306 1.00 41.62 101 ARG A CA 1
ATOM 774 C C . ARG A 1 101 ? 3.004 -16.613 -7.728 1.00 41.62 101 ARG A C 1
ATOM 776 O O . ARG A 1 101 ? 4.014 -15.936 -7.546 1.00 41.62 101 ARG A O 1
ATOM 783 N N . VAL A 1 102 ? 1.779 -16.165 -7.466 1.00 44.16 102 VAL A N 1
ATOM 784 C CA . VAL A 1 102 ? 1.510 -14.973 -6.656 1.00 44.16 102 VAL A CA 1
ATOM 785 C C . VAL A 1 102 ? 1.741 -15.353 -5.194 1.00 44.16 102 VAL A C 1
ATOM 787 O O . VAL A 1 102 ? 0.878 -15.947 -4.550 1.00 44.16 102 VAL A O 1
ATOM 790 N N . ALA A 1 103 ? 2.915 -15.043 -4.656 1.00 47.66 103 ALA A N 1
ATOM 791 C CA . ALA A 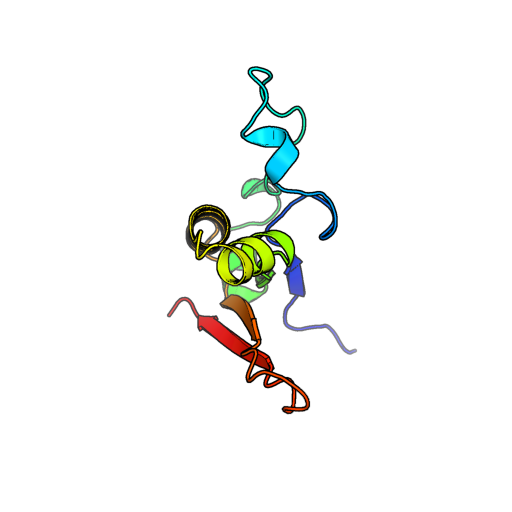1 103 ? 3.140 -15.071 -3.221 1.00 47.66 103 ALA A CA 1
ATOM 792 C C . ALA A 1 103 ? 2.602 -13.760 -2.631 1.00 47.66 103 ALA A C 1
ATOM 794 O O . ALA A 1 103 ? 3.202 -12.696 -2.771 1.00 47.66 103 ALA A O 1
ATOM 795 N N . ARG A 1 104 ? 1.435 -13.838 -1.985 1.00 51.88 104 ARG A N 1
ATOM 796 C CA . ARG A 1 104 ? 0.854 -12.722 -1.235 1.00 51.88 104 ARG A CA 1
ATOM 797 C C . ARG A 1 104 ? 1.429 -12.728 0.178 1.00 51.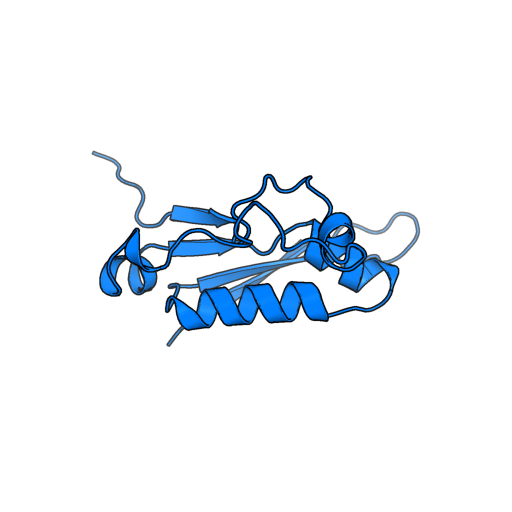88 104 ARG A C 1
ATOM 799 O O . ARG A 1 104 ? 1.030 -13.547 1.004 1.00 51.88 104 ARG A O 1
ATOM 806 N N . GLY A 1 105 ? 2.369 -11.830 0.452 1.00 58.84 105 GLY A N 1
ATOM 807 C CA . GLY A 1 105 ? 2.869 -11.606 1.808 1.00 58.84 105 GLY A CA 1
ATOM 808 C C . GLY A 1 105 ? 1.926 -10.678 2.567 1.00 58.84 105 GLY A C 1
ATOM 809 O O . GLY A 1 105 ? 1.614 -9.603 2.061 1.00 58.84 105 GLY A O 1
ATOM 810 N N . VAL A 1 106 ? 1.471 -11.084 3.756 1.00 60.94 106 VAL A N 1
ATOM 811 C CA . VAL A 1 106 ? 0.733 -10.220 4.688 1.00 60.94 106 VAL A CA 1
ATOM 812 C C . VAL A 1 106 ? 1.651 -9.931 5.870 1.00 60.94 106 VAL A C 1
ATOM 814 O O . VAL A 1 106 ? 1.907 -10.814 6.686 1.00 60.94 106 VAL A O 1
ATOM 817 N N . LEU A 1 107 ? 2.180 -8.711 5.942 1.00 64.31 107 LEU A N 1
ATOM 818 C CA . LEU A 1 107 ? 2.956 -8.250 7.094 1.00 64.31 107 LEU A CA 1
ATOM 819 C C . LEU A 1 107 ? 1.979 -7.683 8.117 1.00 64.31 107 LEU A C 1
ATOM 821 O O . LEU A 1 107 ? 1.357 -6.666 7.833 1.00 64.31 107 LEU A O 1
ATOM 825 N N . MET A 1 108 ? 1.816 -8.353 9.256 1.00 63.22 108 MET A N 1
ATOM 826 C CA . MET A 1 108 ? 0.923 -7.920 10.333 1.00 63.22 108 MET A CA 1
ATOM 827 C C . MET A 1 108 ? 1.702 -7.140 11.387 1.00 63.22 108 MET A C 1
ATOM 829 O O . MET A 1 108 ? 2.805 -7.539 11.763 1.00 63.22 108 MET A O 1
ATOM 833 N N . ASN A 1 109 ? 1.113 -6.052 11.872 1.00 60.03 109 ASN A N 1
ATOM 834 C CA . ASN A 1 109 ? 1.620 -5.346 13.042 1.00 60.03 109 ASN A CA 1
ATOM 835 C C . ASN A 1 109 ? 1.124 -6.101 14.292 1.00 60.03 109 ASN A C 1
ATOM 837 O O . ASN A 1 109 ? -0.087 -6.151 14.517 1.00 60.03 109 ASN A O 1
ATOM 841 N N . ILE A 1 110 ? 2.030 -6.768 15.020 1.00 50.12 110 ILE A N 1
ATOM 842 C CA . ILE A 1 110 ?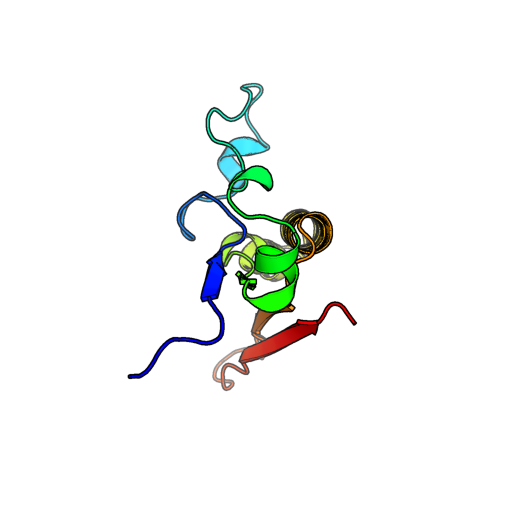 1.727 -7.575 16.222 1.00 50.12 110 ILE A CA 1
ATOM 843 C C . ILE A 1 110 ? 1.983 -6.743 17.475 1.00 50.12 110 ILE A C 1
ATOM 845 O O . ILE A 1 110 ? 3.082 -6.149 17.550 1.00 50.12 110 ILE A O 1
#